Protein AF-A0A8C1ZJQ5-F1 (afdb_monomer)

Foldseek 3Di:
DVVVVVVVVVVVPPDDDDADPVNDPVVCVPPVDPPDPPDDDDPDDDQKDKDKPDPDDDPPDDIDMDIDGNPPPPPPDD

Secondary structure (DSSP, 8-state):
-HHHHHHHHHHHH-------TTS--HHHHHH-----SSPPPP-SPPSEEEEES-S---TT----EEEEE---------

Mean predicted aligned error: 14.43 Å

Structure (mmCIF, N/CA/C/O backbone):
data_AF-A0A8C1ZJQ5-F1
#
_entry.id   AF-A0A8C1ZJQ5-F1
#
loop_
_atom_site.group_PDB
_atom_site.id
_atom_site.type_symbol
_atom_site.label_atom_id
_atom_site.label_alt_id
_atom_site.label_comp_id
_atom_site.label_asym_id
_atom_site.label_entity_id
_atom_site.label_seq_id
_atom_site.pdbx_PDB_ins_code
_atom_site.Cartn_x
_atom_site.Cartn_y
_atom_site.Cartn_z
_atom_site.occupancy
_atom_site.B_iso_or_equiv
_atom_site.auth_seq_id
_atom_site.auth_comp_id
_atom_site.auth_asym_id
_atom_site.auth_atom_id
_atom_site.pdbx_PDB_model_num
ATOM 1 N N . MET A 1 1 ? -4.173 -20.732 -47.805 1.00 62.31 1 MET A N 1
ATOM 2 C C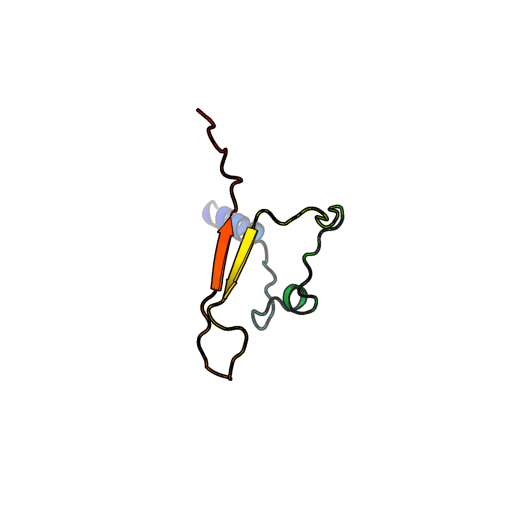A . MET A 1 1 ? -2.954 -19.985 -47.410 1.00 62.31 1 MET A CA 1
ATOM 3 C C . MET A 1 1 ? -3.227 -18.827 -46.450 1.00 62.31 1 MET A C 1
ATOM 5 O O . MET A 1 1 ? -2.440 -18.657 -45.538 1.00 62.31 1 MET A O 1
ATOM 9 N N . HIS A 1 2 ? -4.314 -18.055 -46.580 1.00 72.56 2 HIS A N 1
ATOM 10 C CA . HIS A 1 2 ? -4.577 -16.921 -45.671 1.00 72.56 2 HIS A CA 1
ATOM 11 C C . HIS A 1 2 ? -4.944 -17.316 -44.229 1.00 72.56 2 HIS A C 1
ATOM 13 O O . HIS A 1 2 ? -4.494 -16.668 -43.291 1.00 72.56 2 HIS A O 1
ATOM 19 N N . VAL A 1 3 ? -5.716 -18.392 -44.049 1.00 80.62 3 VAL A N 1
ATOM 20 C CA . VAL A 1 3 ? -6.154 -18.870 -42.721 1.00 80.62 3 VAL A CA 1
ATOM 21 C C . VAL A 1 3 ? -4.982 -19.419 -41.899 1.00 80.62 3 VAL A C 1
ATOM 23 O O . VAL A 1 3 ? -4.861 -19.107 -40.722 1.00 80.62 3 VAL A O 1
ATOM 26 N N . GLU A 1 4 ? -4.071 -20.153 -42.541 1.00 84.81 4 GLU A N 1
ATOM 27 C CA . GLU A 1 4 ? -2.851 -20.687 -41.914 1.00 84.81 4 GLU A CA 1
ATOM 28 C C . GLU A 1 4 ? -1.919 -19.573 -41.420 1.00 84.81 4 GLU A C 1
ATOM 30 O O . GLU A 1 4 ? -1.396 -19.627 -40.310 1.00 84.81 4 GLU A O 1
ATOM 35 N N . ILE A 1 5 ? -1.748 -18.522 -42.230 1.00 83.81 5 ILE A N 1
ATOM 36 C CA . ILE A 1 5 ? -0.932 -17.357 -41.867 1.00 83.81 5 ILE A CA 1
ATOM 37 C C . ILE A 1 5 ? -1.570 -16.604 -40.694 1.00 83.81 5 ILE A C 1
ATOM 39 O O . ILE A 1 5 ? -0.863 -16.195 -39.776 1.00 83.81 5 ILE A O 1
ATOM 43 N N . LEU A 1 6 ? -2.900 -16.456 -40.691 1.00 83.81 6 LEU A N 1
ATOM 44 C CA . LEU A 1 6 ? -3.635 -15.834 -39.590 1.00 83.81 6 LEU A CA 1
ATOM 45 C C . LEU A 1 6 ? -3.475 -16.631 -38.285 1.00 83.81 6 LEU A C 1
ATOM 47 O O . LEU A 1 6 ? -3.200 -16.043 -37.243 1.00 83.81 6 LEU 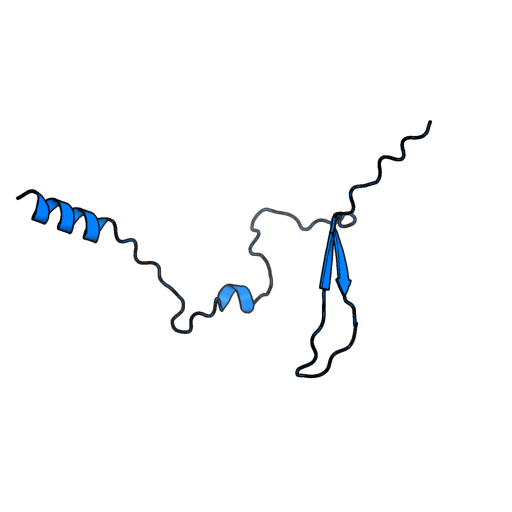A O 1
ATOM 51 N N . LEU A 1 7 ? -3.592 -17.962 -38.348 1.00 85.44 7 LEU A N 1
ATOM 52 C CA . LEU A 1 7 ? -3.409 -18.858 -37.202 1.00 85.44 7 LEU A CA 1
ATOM 53 C C . LEU A 1 7 ? -1.995 -18.769 -36.622 1.00 85.44 7 LEU A C 1
ATOM 55 O O . LEU A 1 7 ? -1.841 -18.642 -35.407 1.00 85.44 7 LEU A O 1
ATOM 59 N N . LEU A 1 8 ? -0.972 -18.771 -37.480 1.00 85.31 8 LEU A N 1
ATOM 60 C CA . LEU A 1 8 ? 0.418 -18.579 -37.060 1.00 85.31 8 LEU A CA 1
ATOM 61 C C . LEU A 1 8 ? 0.611 -17.223 -36.373 1.00 85.31 8 LEU A C 1
ATOM 63 O O . LEU A 1 8 ? 1.204 -17.165 -35.297 1.00 85.31 8 LEU A O 1
ATOM 67 N N . LEU A 1 9 ? 0.057 -16.146 -36.941 1.00 82.81 9 LEU A N 1
ATOM 68 C CA . LEU A 1 9 ? 0.144 -14.810 -36.353 1.00 82.81 9 LEU A CA 1
ATOM 69 C C . LEU A 1 9 ? -0.529 -14.758 -34.972 1.00 82.81 9 LEU A C 1
ATOM 71 O O . LEU A 1 9 ? 0.051 -14.228 -34.028 1.00 82.81 9 LEU A O 1
ATOM 75 N N . CYS A 1 10 ? -1.716 -15.359 -34.831 1.00 81.75 10 CYS A N 1
ATOM 76 C CA . CYS A 1 10 ? -2.426 -15.439 -33.557 1.00 81.75 10 CYS A CA 1
ATOM 77 C C . CYS A 1 10 ? -1.584 -16.138 -32.489 1.00 81.75 10 CYS A C 1
ATOM 79 O O . CYS A 1 10 ? -1.421 -15.577 -31.410 1.00 81.75 10 CYS A O 1
ATOM 81 N N . VAL A 1 11 ? -1.007 -17.306 -32.795 1.00 83.12 11 VAL A N 1
ATOM 82 C CA . VAL A 1 11 ? -0.159 -18.072 -31.863 1.00 83.12 11 VAL A CA 1
ATOM 83 C C . VAL A 1 11 ? 1.091 -17.283 -31.463 1.00 83.12 11 VAL A C 1
ATOM 85 O O . VAL A 1 11 ? 1.435 -17.247 -30.282 1.00 83.12 11 VAL A O 1
ATOM 88 N N . CYS A 1 12 ? 1.741 -16.603 -32.410 1.00 80.00 12 CYS A N 1
ATOM 89 C CA . CYS A 1 12 ? 2.915 -15.771 -32.136 1.00 80.00 12 CYS A CA 1
ATOM 90 C C . CYS A 1 12 ? 2.588 -14.521 -31.302 1.00 80.00 12 CYS A C 1
ATOM 92 O O . CYS A 1 12 ? 3.442 -14.034 -30.561 1.00 80.00 12 CYS A O 1
ATOM 94 N N . CYS A 1 13 ? 1.361 -14.003 -31.401 1.00 78.62 13 CYS A N 1
ATOM 95 C CA . CYS A 1 13 ? 0.894 -12.848 -30.637 1.00 78.62 13 CYS A CA 1
ATOM 96 C C . CYS A 1 13 ? 0.301 -13.212 -29.265 1.00 78.62 13 CYS A C 1
ATOM 98 O O . CYS A 1 13 ? 0.045 -12.302 -28.469 1.00 78.62 13 CYS A O 1
ATOM 100 N N . VAL A 1 14 ? 0.110 -14.501 -28.944 1.00 76.00 14 VAL A N 1
ATOM 101 C CA . VAL A 1 14 ? -0.301 -14.921 -27.596 1.00 76.00 14 VAL A CA 1
ATOM 102 C C . VAL A 1 14 ? 0.862 -14.697 -26.632 1.00 76.00 14 VAL A C 1
ATOM 104 O O . VAL A 1 14 ? 1.729 -15.548 -26.432 1.00 76.00 14 VAL A O 1
ATOM 107 N N . ARG A 1 15 ? 0.876 -13.533 -25.980 1.00 69.94 15 ARG A N 1
ATOM 108 C CA . ARG A 1 15 ? 1.708 -13.325 -24.796 1.00 69.94 15 ARG A CA 1
ATOM 109 C C . ARG A 1 15 ? 1.227 -14.276 -23.705 1.00 69.94 15 ARG A C 1
ATOM 111 O O . ARG A 1 15 ? 0.084 -14.183 -23.264 1.00 69.94 15 ARG A O 1
ATOM 118 N N . ARG A 1 16 ? 2.099 -15.179 -23.248 1.00 67.88 16 ARG A N 1
ATOM 119 C CA . ARG A 1 16 ? 1.832 -15.946 -22.028 1.00 67.88 16 ARG A CA 1
ATOM 120 C C . ARG A 1 16 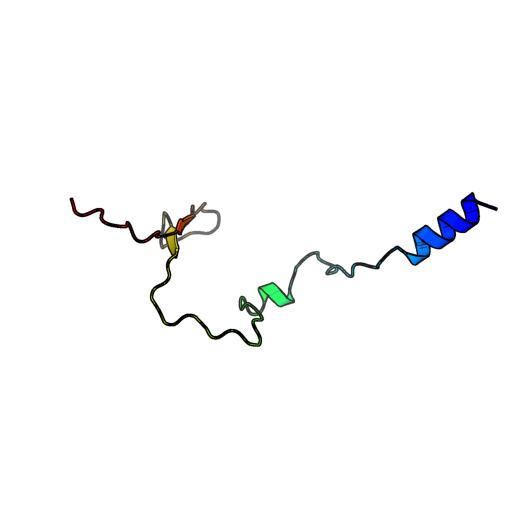? 1.794 -14.974 -20.855 1.00 67.88 16 ARG A C 1
ATOM 122 O O . ARG A 1 16 ? 2.817 -14.396 -20.502 1.00 67.88 16 ARG A O 1
ATOM 129 N N . VAL A 1 17 ? 0.624 -14.809 -20.253 1.00 64.56 17 VAL A N 1
ATOM 130 C CA . VAL A 1 17 ? 0.510 -14.197 -18.931 1.00 64.56 17 VAL A CA 1
ATOM 131 C C . VAL A 1 17 ? 0.778 -15.306 -17.923 1.00 64.56 17 VAL A C 1
ATOM 133 O O . VAL A 1 17 ? 0.028 -16.276 -17.852 1.00 64.56 17 VAL A O 1
ATOM 136 N N . THR A 1 18 ? 1.880 -15.211 -17.185 1.00 70.62 18 THR A N 1
ATOM 137 C CA . THR A 1 18 ? 2.144 -16.112 -16.061 1.00 70.62 18 THR A CA 1
ATOM 138 C C . THR A 1 18 ? 1.335 -15.621 -14.870 1.00 70.62 18 THR A C 1
ATOM 140 O O . THR A 1 18 ? 1.675 -14.609 -14.260 1.00 70.62 18 THR A O 1
ATOM 143 N N . THR A 1 19 ? 0.232 -16.299 -14.575 1.00 69.88 19 THR A N 1
ATOM 144 C CA . THR A 1 19 ? -0.531 -16.078 -13.345 1.00 69.88 19 THR A CA 1
ATOM 145 C C . THR A 1 19 ? 0.075 -16.893 -12.207 1.00 69.88 19 THR A C 1
ATOM 147 O O . THR A 1 19 ? 0.761 -17.890 -12.439 1.00 69.88 19 THR A O 1
ATOM 150 N N . TYR A 1 20 ? -0.209 -16.504 -10.967 1.00 75.81 20 TYR A N 1
ATOM 151 C CA . TYR A 1 20 ? 0.062 -17.355 -9.810 1.00 75.81 20 TYR A CA 1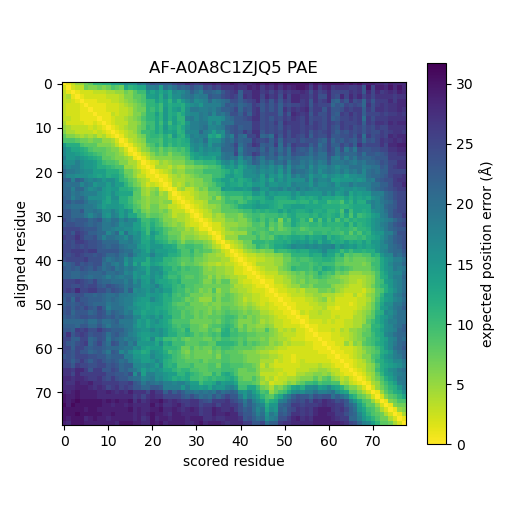
ATOM 152 C C . TYR A 1 20 ? -0.814 -18.609 -9.885 1.00 75.81 20 TYR A C 1
ATOM 154 O O . TYR A 1 20 ? -1.985 -18.520 -10.263 1.00 75.81 20 TYR A O 1
ATOM 162 N N . SER A 1 21 ? -0.255 -19.778 -9.565 1.00 75.69 21 SER A N 1
ATOM 163 C CA . SER A 1 21 ? -0.942 -21.073 -9.698 1.00 75.69 21 SER A CA 1
ATOM 164 C C . SER A 1 21 ? -2.189 -21.197 -8.820 1.00 75.69 21 SER A C 1
ATOM 166 O O . SER A 1 21 ? -3.096 -21.951 -9.152 1.00 75.69 21 SER A O 1
ATOM 168 N N . ASP A 1 22 ? -2.244 -20.450 -7.720 1.00 79.62 22 ASP A N 1
ATOM 169 C CA . ASP A 1 22 ? -3.376 -20.362 -6.796 1.00 79.62 22 ASP A CA 1
ATOM 170 C C . ASP A 1 22 ? -4.176 -19.050 -6.952 1.00 79.62 22 ASP A C 1
ATOM 172 O O . ASP A 1 22 ? -5.082 -18.772 -6.167 1.00 79.62 22 ASP A O 1
ATOM 176 N N . GLY A 1 23 ? -3.840 -18.227 -7.956 1.00 75.31 23 GLY A N 1
ATOM 177 C CA . GLY A 1 23 ? -4.447 -16.919 -8.204 1.00 75.31 23 GLY A CA 1
ATOM 178 C C . GLY A 1 23 ? -4.078 -15.833 -7.186 1.00 75.31 23 GLY A C 1
ATOM 179 O O . GLY A 1 23 ? -4.587 -14.716 -7.290 1.00 75.31 23 GLY A O 1
ATOM 180 N N . ARG A 1 24 ? -3.204 -16.119 -6.212 1.00 75.06 24 ARG A N 1
ATOM 181 C CA . ARG A 1 24 ? -2.836 -15.172 -5.154 1.00 75.06 24 ARG A CA 1
ATOM 182 C C . ARG A 1 24 ? -1.614 -14.376 -5.572 1.00 75.06 24 ARG A C 1
ATOM 184 O O . ARG A 1 24 ? -0.588 -14.937 -5.925 1.00 75.06 24 ARG A O 1
ATOM 191 N N . VAL A 1 25 ? -1.692 -13.051 -5.478 1.00 73.94 25 VAL A N 1
ATOM 192 C CA . VAL A 1 25 ? -0.562 -12.155 -5.775 1.00 73.94 25 VAL A CA 1
ATOM 193 C C . VAL A 1 25 ? 0.390 -12.117 -4.579 1.00 73.94 25 VAL A C 1
ATOM 195 O O . VAL A 1 25 ? 0.526 -11.107 -3.889 1.00 73.94 25 VAL A O 1
ATOM 198 N N . GLU A 1 26 ? 1.008 -13.261 -4.291 1.00 74.00 26 GLU A N 1
ATOM 199 C CA . GLU A 1 26 ? 1.711 -13.511 -3.034 1.00 74.00 26 GLU A CA 1
ATOM 200 C C . GLU A 1 26 ? 2.823 -12.486 -2.768 1.00 74.00 26 GLU A C 1
ATOM 202 O O . GLU A 1 26 ? 2.926 -11.959 -1.664 1.00 74.00 26 GLU A O 1
ATOM 207 N N . VAL A 1 27 ? 3.565 -12.091 -3.805 1.00 73.12 27 VAL A N 1
ATOM 208 C CA . VAL A 1 27 ? 4.632 -11.079 -3.696 1.00 73.12 27 VAL A CA 1
ATOM 209 C C . VAL A 1 27 ? 4.121 -9.706 -3.243 1.00 73.12 27 VAL A C 1
ATOM 211 O O . VAL A 1 27 ? 4.819 -9.005 -2.518 1.00 73.12 27 VAL A O 1
ATOM 214 N N . SER A 1 28 ? 2.904 -9.317 -3.635 1.00 70.69 28 SER A N 1
ATOM 215 C CA . SER A 1 28 ? 2.290 -8.054 -3.205 1.00 70.69 28 SER A CA 1
ATOM 216 C C . SER A 1 28 ? 1.701 -8.166 -1.800 1.00 70.69 28 SER A C 1
ATOM 218 O O . SER A 1 28 ? 1.696 -7.189 -1.053 1.00 70.69 28 SER A O 1
ATOM 220 N N . CYS A 1 29 ? 1.220 -9.353 -1.424 1.00 73.00 29 CYS A N 1
ATOM 221 C CA . CYS A 1 29 ? 0.634 -9.607 -0.111 1.00 73.00 29 CYS A CA 1
ATOM 222 C C . CYS A 1 29 ? 1.680 -9.781 1.000 1.00 73.00 29 CYS A C 1
ATOM 224 O O . CYS A 1 29 ? 1.384 -9.444 2.141 1.00 73.00 29 CYS A O 1
ATOM 226 N N . GLN A 1 30 ? 2.882 -10.283 0.694 1.00 77.00 30 GLN A N 1
ATOM 227 C CA . GLN A 1 30 ? 3.907 -10.578 1.703 1.00 77.00 30 GLN A CA 1
ATOM 228 C C . GLN A 1 30 ? 4.461 -9.326 2.396 1.00 77.00 30 GLN A C 1
ATOM 230 O O . GLN A 1 30 ? 4.593 -9.316 3.617 1.00 77.00 30 GLN A O 1
ATOM 235 N N . SER A 1 31 ? 4.793 -8.271 1.645 1.00 78.62 31 SER A N 1
ATOM 236 C CA . SER A 1 31 ? 5.388 -7.05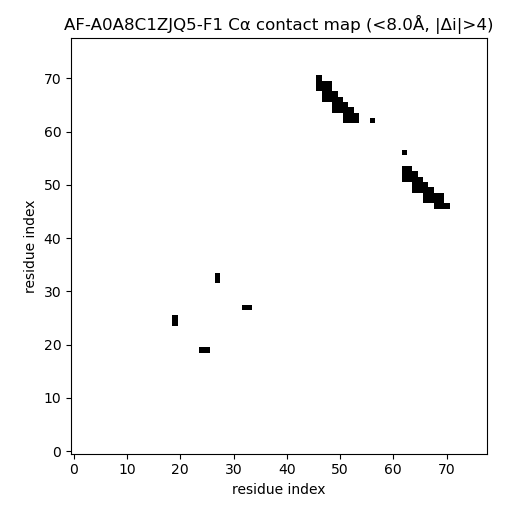6 2.224 1.00 78.62 31 SER A CA 1
ATOM 237 C C . SER A 1 31 ? 4.356 -5.993 2.600 1.00 78.62 31 SER A C 1
ATOM 239 O O . SER A 1 31 ? 4.687 -5.073 3.348 1.00 78.62 31 SER A O 1
ATOM 241 N N . MET A 1 32 ? 3.149 -6.056 2.014 1.00 73.12 32 MET A N 1
ATOM 242 C CA . MET A 1 32 ? 2.151 -4.971 2.002 1.00 73.12 32 MET A CA 1
ATOM 243 C C . MET A 1 32 ? 2.739 -3.591 1.645 1.00 73.12 32 MET A C 1
ATOM 245 O O . MET A 1 32 ? 2.139 -2.554 1.925 1.00 73.12 32 MET A O 1
ATOM 249 N N . THR A 1 33 ? 3.925 -3.573 1.034 1.00 74.38 33 THR A N 1
ATOM 250 C CA . THR A 1 33 ? 4.710 -2.369 0.794 1.00 74.38 33 THR A CA 1
ATOM 251 C C . THR A 1 33 ? 4.732 -2.116 -0.707 1.00 74.38 33 THR A C 1
ATOM 253 O O . THR A 1 33 ? 5.148 -2.998 -1.466 1.00 74.38 33 THR A O 1
ATOM 256 N N . PRO A 1 34 ? 4.290 -0.935 -1.170 1.00 70.56 34 PRO A N 1
ATOM 257 C CA . PRO A 1 34 ? 4.382 -0.589 -2.579 1.00 70.56 34 PRO A CA 1
ATOM 258 C C . PRO A 1 34 ? 5.858 -0.518 -2.995 1.00 70.56 34 PRO A C 1
ATOM 260 O O . PRO A 1 34 ? 6.664 0.138 -2.340 1.00 70.56 34 PRO A O 1
ATOM 263 N N . ASN A 1 35 ? 6.221 -1.198 -4.086 1.00 72.88 35 ASN A N 1
ATOM 264 C CA . ASN A 1 35 ? 7.595 -1.243 -4.597 1.00 72.88 35 ASN A CA 1
ATOM 265 C C . ASN A 1 35 ? 7.950 0.045 -5.361 1.00 72.88 35 ASN A C 1
ATOM 267 O O . ASN A 1 35 ? 8.118 0.042 -6.580 1.00 72.88 35 ASN A O 1
ATOM 271 N N . HIS A 1 36 ? 7.982 1.169 -4.653 1.00 74.31 36 HIS A N 1
ATOM 272 C CA . HIS A 1 36 ? 8.396 2.449 -5.209 1.00 74.31 36 HIS A CA 1
ATOM 273 C C . HIS A 1 36 ? 9.918 2.563 -5.082 1.00 74.31 36 HIS A C 1
ATOM 275 O O . HIS A 1 36 ? 10.435 2.684 -3.977 1.00 74.31 36 HIS A O 1
ATOM 281 N N . THR A 1 37 ? 10.636 2.505 -6.205 1.00 73.81 37 THR A N 1
ATOM 282 C CA . THR A 1 37 ? 12.108 2.547 -6.231 1.00 73.81 37 THR A CA 1
ATOM 283 C C . THR A 1 37 ? 12.650 3.941 -5.924 1.00 73.81 37 THR A C 1
ATOM 285 O O . THR A 1 37 ? 13.492 4.099 -5.046 1.00 73.81 37 THR A O 1
ATOM 288 N N . ASP A 1 38 ? 12.128 4.960 -6.609 1.00 80.25 38 ASP A N 1
ATOM 289 C CA . ASP A 1 38 ? 12.733 6.301 -6.643 1.00 80.25 38 ASP A CA 1
ATOM 290 C C . ASP A 1 38 ? 11.879 7.380 -5.960 1.00 80.25 38 ASP A C 1
ATOM 292 O O . ASP A 1 38 ? 12.253 8.555 -5.908 1.00 80.25 38 ASP A O 1
ATOM 296 N N . PHE A 1 39 ? 10.720 7.002 -5.417 1.00 77.12 39 PHE A N 1
ATOM 297 C CA . PHE A 1 39 ? 9.809 7.940 -4.766 1.00 77.12 39 PHE A CA 1
ATOM 298 C C . PHE A 1 39 ? 10.027 7.947 -3.259 1.00 77.12 39 PHE A C 1
ATOM 300 O O . PHE A 1 39 ? 9.919 6.924 -2.585 1.00 77.12 39 PHE A O 1
ATOM 307 N N . LYS A 1 40 ? 10.291 9.135 -2.712 1.00 79.44 40 LYS A N 1
ATOM 308 C CA . LYS A 1 40 ? 10.372 9.330 -1.264 1.00 79.44 40 LYS A CA 1
ATOM 309 C C . LYS A 1 40 ? 8.972 9.308 -0.659 1.00 79.44 40 LYS A C 1
ATOM 311 O O . LYS A 1 40 ? 8.038 9.879 -1.221 1.00 79.44 40 LYS A O 1
ATOM 316 N N . SER A 1 41 ? 8.843 8.683 0.508 1.00 79.88 41 SER A N 1
ATOM 317 C CA . SER A 1 41 ? 7.622 8.736 1.311 1.00 79.88 41 SER A CA 1
ATOM 318 C C . SER A 1 41 ? 7.235 10.186 1.598 1.00 79.88 41 SER A C 1
ATOM 320 O O . SER A 1 41 ? 8.088 11.000 1.963 1.00 79.88 41 SER A O 1
ATOM 322 N N . GLN A 1 42 ? 5.949 10.502 1.467 1.00 82.19 42 GLN A N 1
ATOM 323 C CA . GLN A 1 42 ? 5.431 11.809 1.843 1.00 82.19 42 GLN A CA 1
ATOM 324 C C . GLN A 1 42 ? 5.640 12.042 3.349 1.00 82.19 42 GLN A C 1
ATOM 326 O O . GLN A 1 42 ? 5.249 11.213 4.166 1.00 82.19 42 GLN A O 1
ATOM 331 N N . ILE A 1 43 ? 6.248 13.178 3.703 1.00 84.38 43 ILE A N 1
ATOM 332 C CA . ILE A 1 43 ? 6.470 13.608 5.098 1.00 84.38 43 ILE A CA 1
ATOM 333 C C . ILE A 1 43 ? 5.514 14.723 5.544 1.00 84.38 43 ILE A C 1
ATOM 335 O O . ILE A 1 43 ? 5.420 15.022 6.731 1.00 84.38 43 ILE A O 1
ATOM 339 N N . SER A 1 44 ? 4.818 15.359 4.601 1.00 87.69 44 SER A N 1
ATOM 340 C CA . SER A 1 44 ? 3.766 16.336 4.878 1.00 87.69 44 SER A CA 1
ATOM 341 C C . SER A 1 44 ? 2.456 15.642 5.256 1.00 87.69 44 SER A C 1
ATOM 343 O O . SER A 1 44 ? 2.258 14.459 4.972 1.00 87.69 44 SER A O 1
ATOM 345 N N . SER A 1 45 ? 1.527 16.388 5.855 1.00 85.44 45 SER A N 1
ATOM 346 C CA . SER A 1 45 ? 0.182 15.890 6.151 1.00 85.44 45 SER A CA 1
ATOM 347 C C . SER A 1 45 ? -0.492 15.304 4.904 1.00 85.44 45 SER A C 1
ATOM 349 O O . SER A 1 45 ? -0.470 15.897 3.824 1.00 85.44 45 SER A O 1
ATOM 351 N N . SER A 1 46 ? -1.082 14.114 5.053 1.00 82.31 46 SER A N 1
ATOM 352 C CA . SER A 1 46 ? -1.814 13.442 3.975 1.00 82.31 46 SER A CA 1
ATOM 353 C C . SER A 1 46 ? -3.023 14.284 3.548 1.00 82.31 46 SER A C 1
ATOM 355 O O . SER A 1 46 ? -3.821 14.654 4.411 1.00 82.31 46 SER A O 1
ATOM 357 N N . PRO A 1 47 ? -3.224 14.534 2.239 1.00 83.94 47 PRO A N 1
ATOM 358 C CA . PRO A 1 47 ? -4.450 15.148 1.735 1.00 83.94 47 PRO A CA 1
ATOM 359 C C . PRO A 1 47 ? -5.623 14.157 1.724 1.00 83.94 47 PRO A C 1
ATOM 361 O O . PRO A 1 47 ? -6.717 14.507 1.307 1.00 83.94 47 PRO A O 1
ATOM 364 N N . TYR A 1 48 ? -5.421 12.914 2.159 1.00 83.81 48 TYR A N 1
ATOM 365 C CA . TYR A 1 48 ? -6.459 11.893 2.259 1.00 83.81 48 TYR A CA 1
ATOM 366 C C . TYR A 1 48 ? -6.713 11.539 3.719 1.00 83.81 48 TYR A C 1
ATOM 368 O O . TYR A 1 48 ? -5.766 11.341 4.488 1.00 83.81 48 TYR A O 1
ATOM 376 N N . LYS A 1 49 ? -7.989 11.395 4.080 1.00 84.81 49 LYS A N 1
ATOM 377 C CA . LYS A 1 49 ? -8.418 10.872 5.378 1.00 84.81 49 LYS A CA 1
ATOM 378 C C . LYS A 1 49 ? -9.187 9.577 5.166 1.00 84.81 49 LYS A C 1
ATOM 380 O O . LYS A 1 49 ? -10.133 9.534 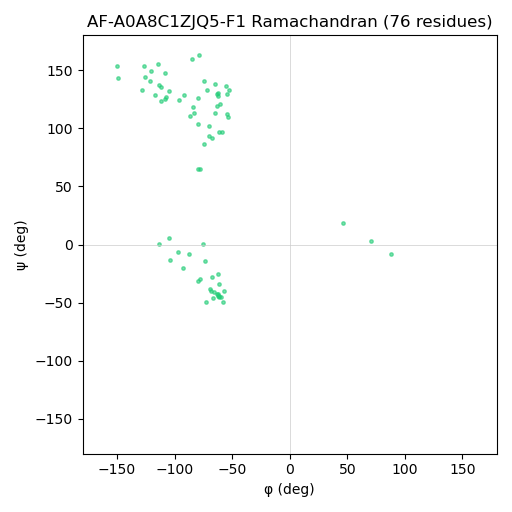4.381 1.00 84.81 49 LYS A O 1
ATOM 385 N N . VAL A 1 50 ? -8.778 8.539 5.887 1.00 85.31 50 VAL A N 1
ATOM 386 C CA . VAL A 1 50 ? -9.501 7.269 5.958 1.00 85.31 50 VAL A CA 1
ATOM 387 C C . VAL A 1 50 ? -10.198 7.205 7.307 1.00 85.31 50 VAL A C 1
ATOM 389 O O . VAL A 1 50 ? -9.588 7.482 8.341 1.00 85.31 50 VAL A O 1
ATOM 392 N N . SER A 1 51 ? -11.477 6.859 7.299 1.00 90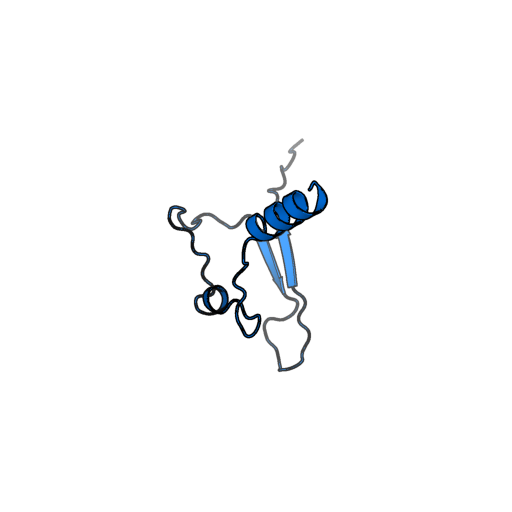.56 51 SER A N 1
ATOM 393 C CA . SER A 1 51 ? -12.261 6.617 8.506 1.00 90.56 51 SER A CA 1
ATOM 394 C C . SER A 1 51 ? -12.909 5.248 8.436 1.00 90.56 51 SER A C 1
ATOM 396 O O . SER A 1 51 ? -13.334 4.805 7.372 1.00 90.56 51 SER A O 1
ATOM 398 N N . VAL A 1 52 ? -13.002 4.593 9.585 1.00 92.50 52 VAL A N 1
ATOM 399 C CA . VAL A 1 52 ? -13.670 3.302 9.745 1.00 92.50 52 VAL A CA 1
ATOM 400 C C . VAL A 1 52 ? -14.789 3.447 10.760 1.00 92.50 52 VAL A C 1
ATOM 402 O O . VAL A 1 52 ? -14.693 4.253 11.685 1.00 92.50 52 VAL A O 1
ATOM 405 N N . ASN A 1 53 ? -15.851 2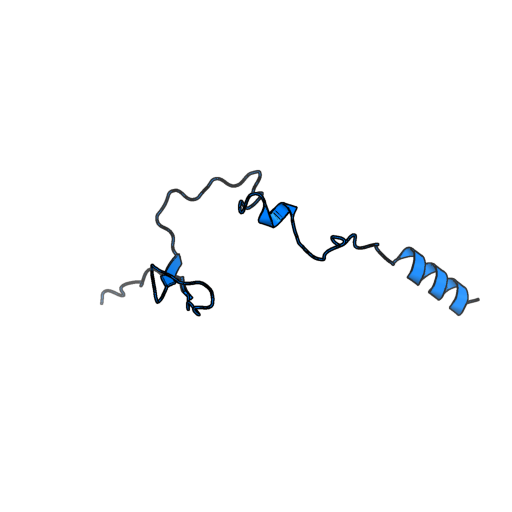.664 10.596 1.00 92.12 53 ASN A N 1
ATOM 406 C CA . ASN A 1 53 ? -16.966 2.665 11.541 1.00 92.12 53 ASN A CA 1
ATOM 407 C C . ASN A 1 53 ? -16.639 1.967 12.876 1.00 92.12 53 ASN A C 1
ATOM 409 O O . ASN A 1 53 ? -17.394 2.119 13.831 1.00 92.12 53 ASN A O 1
ATOM 413 N N . SER A 1 54 ? -15.539 1.209 12.950 1.00 91.06 54 SER A N 1
ATOM 414 C CA . SER A 1 54 ? -15.085 0.533 14.167 1.00 91.06 54 SER A CA 1
ATOM 415 C C . SER A 1 54 ? -13.564 0.403 14.207 1.00 91.06 54 SER A C 1
ATOM 417 O O . SER A 1 54 ? -12.931 0.141 13.185 1.00 91.06 54 SER A O 1
ATOM 419 N N . THR A 1 55 ? -12.981 0.546 15.398 1.00 89.94 55 THR A N 1
ATOM 420 C CA . THR A 1 55 ? -11.545 0.341 15.668 1.00 89.94 55 THR A CA 1
ATOM 421 C C . THR A 1 55 ? -11.233 -1.046 16.232 1.00 89.94 55 THR A C 1
ATOM 423 O O . THR A 1 55 ? -10.067 -1.411 16.366 1.00 89.94 55 THR A O 1
ATOM 426 N N . THR A 1 56 ? -12.262 -1.834 16.541 1.00 93.06 56 THR A N 1
ATOM 427 C CA . THR A 1 56 ? -12.162 -3.227 16.985 1.00 93.06 56 THR A CA 1
ATOM 428 C C . THR A 1 56 ? -13.042 -4.116 16.112 1.00 93.06 56 THR A C 1
ATOM 430 O O . THR A 1 56 ? -14.022 -3.654 15.519 1.00 93.06 56 THR A O 1
ATOM 433 N N . PHE A 1 57 ? -12.686 -5.395 15.993 1.00 90.31 57 PHE A N 1
ATOM 434 C CA . PHE A 1 57 ? -13.433 -6.335 15.164 1.00 90.31 57 PHE A CA 1
ATOM 435 C C . PHE A 1 57 ? -13.362 -7.763 15.692 1.00 90.31 57 PHE A C 1
ATOM 437 O O . PHE A 1 57 ? -12.397 -8.155 16.347 1.00 90.31 57 PHE A O 1
ATOM 444 N N . THR A 1 58 ? -14.392 -8.543 15.373 1.00 95.75 58 THR A N 1
ATOM 445 C CA . THR A 1 58 ? -14.436 -9.995 15.591 1.00 95.75 58 THR A CA 1
ATOM 446 C C . THR A 1 58 ? -14.495 -10.739 14.251 1.00 95.75 58 THR A C 1
ATOM 448 O O . THR A 1 58 ? -14.926 -10.158 13.248 1.00 95.75 58 THR A O 1
ATOM 451 N N . PRO A 1 59 ? -14.048 -12.008 14.178 1.00 94.69 59 PRO A N 1
ATOM 452 C CA . PRO A 1 59 ? -14.135 -12.788 12.945 1.00 94.69 59 PRO A CA 1
ATOM 453 C C . PRO A 1 59 ? -15.569 -12.837 12.396 1.00 94.69 59 PRO A C 1
ATOM 455 O O . PRO A 1 59 ? -16.504 -13.161 13.120 1.00 94.69 59 PRO A O 1
ATOM 458 N N . GLY A 1 60 ? -15.736 -12.516 11.111 1.00 93.69 60 GLY A N 1
ATOM 459 C CA . GLY A 1 60 ? -17.041 -12.479 10.437 1.00 93.69 60 GLY A CA 1
ATOM 460 C C . GLY A 1 60 ? -17.789 -11.143 10.534 1.00 93.69 60 GLY A C 1
ATOM 461 O O . GLY A 1 60 ? -18.786 -10.961 9.840 1.00 93.69 60 GLY A O 1
ATOM 462 N N . GLN A 1 61 ? -17.308 -10.187 11.333 1.00 93.62 61 GLN A N 1
ATOM 463 C CA . GLN A 1 61 ? -17.895 -8.852 11.406 1.00 93.62 61 GLN A CA 1
ATOM 464 C C . GLN A 1 61 ? -17.608 -8.045 10.133 1.00 93.62 61 GLN A C 1
ATOM 466 O O . GLN A 1 61 ? -16.467 -7.950 9.680 1.00 93.62 61 GLN A O 1
ATOM 471 N N . THR A 1 62 ? -18.639 -7.401 9.583 1.00 93.69 62 THR A N 1
ATOM 472 C CA . THR A 1 62 ? -18.477 -6.428 8.496 1.00 93.69 62 THR A CA 1
ATOM 473 C C . THR A 1 62 ? -18.029 -5.077 9.054 1.00 93.69 62 THR A C 1
ATOM 475 O O . THR A 1 62 ? -18.684 -4.506 9.926 1.00 93.69 62 THR A O 1
ATOM 478 N N . ILE A 1 63 ? -16.922 -4.556 8.524 1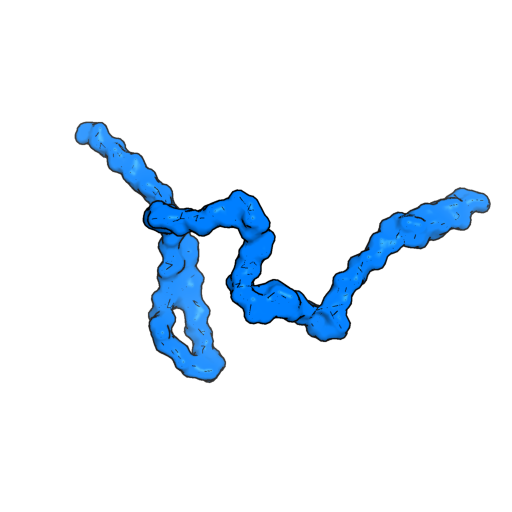.00 92.81 63 ILE A N 1
ATOM 479 C CA . ILE A 1 63 ? -16.400 -3.215 8.810 1.00 92.81 63 ILE A CA 1
ATOM 480 C C . ILE A 1 63 ? -16.540 -2.387 7.537 1.00 92.81 63 ILE A C 1
ATOM 482 O O . ILE A 1 63 ? -16.189 -2.856 6.453 1.00 92.81 63 ILE A O 1
ATOM 486 N N . THR A 1 64 ? -17.016 -1.155 7.670 1.00 92.44 64 THR A N 1
ATOM 487 C CA . THR A 1 64 ? -17.136 -0.219 6.551 1.00 92.44 64 THR A CA 1
ATOM 488 C C . THR A 1 64 ? -16.084 0.869 6.701 1.00 92.44 64 THR A C 1
ATOM 490 O O . THR A 1 64 ? -16.000 1.528 7.741 1.00 92.44 64 THR A O 1
ATOM 493 N N . GLY A 1 65 ? -15.276 1.046 5.658 1.00 88.56 65 GLY A N 1
ATOM 494 C CA . GLY A 1 65 ? -14.299 2.122 5.545 1.00 88.56 65 GLY A CA 1
ATOM 495 C C . GLY A 1 65 ? -14.733 3.154 4.511 1.00 88.56 65 GLY A C 1
ATOM 496 O O . GLY A 1 65 ? -15.354 2.815 3.506 1.00 88.56 65 GLY A O 1
ATOM 497 N N . GLU A 1 66 ? -14.376 4.409 4.749 1.00 90.50 66 GLU A N 1
ATOM 498 C CA . GLU A 1 66 ? -14.555 5.507 3.807 1.00 90.50 66 GLU A CA 1
ATOM 499 C C . GLU A 1 66 ? -13.229 6.250 3.625 1.00 90.50 66 GLU A C 1
ATOM 501 O O . GLU A 1 66 ? -12.547 6.573 4.600 1.00 90.50 66 GLU A O 1
ATOM 506 N N . GLY A 1 67 ? -12.864 6.521 2.371 1.00 84.69 67 GLY A N 1
ATOM 507 C CA . GLY A 1 67 ? -11.742 7.383 2.016 1.00 84.69 67 GLY A CA 1
ATOM 508 C C . GLY A 1 67 ? -12.256 8.702 1.453 1.00 84.69 67 GLY A C 1
ATOM 509 O O . GLY A 1 67 ? -13.043 8.702 0.509 1.00 84.69 67 GLY A O 1
ATOM 510 N N . ARG A 1 68 ? -11.804 9.828 2.011 1.00 83.25 68 ARG A N 1
ATOM 511 C CA . ARG A 1 68 ? -12.122 11.170 1.506 1.00 83.25 68 ARG A CA 1
ATOM 512 C C . ARG A 1 68 ? -10.844 11.916 1.146 1.00 83.25 68 ARG A C 1
ATOM 514 O O . ARG A 1 68 ? -9.850 11.842 1.871 1.00 83.25 68 ARG A O 1
ATOM 521 N N . VAL A 1 69 ? -10.888 12.657 0.040 1.00 76.50 69 VAL A N 1
ATOM 522 C CA . VAL A 1 69 ? -9.853 13.634 -0.308 1.00 76.50 69 VAL A CA 1
ATOM 523 C C . VAL A 1 69 ? -10.181 14.924 0.427 1.00 76.50 69 VAL A C 1
ATOM 525 O O . VAL A 1 69 ? -11.235 15.520 0.218 1.00 76.50 69 VAL A O 1
ATOM 528 N N . HIS A 1 70 ? -9.285 15.351 1.301 1.00 62.16 70 HIS A N 1
ATOM 529 C CA . HIS A 1 70 ? -9.292 16.689 1.855 1.00 62.16 70 HIS A CA 1
ATOM 530 C C . HIS A 1 70 ? -8.784 17.633 0.760 1.00 62.16 70 HIS A C 1
ATOM 532 O O . HIS A 1 70 ? -7.594 17.928 0.662 1.00 62.16 70 HIS A O 1
ATOM 538 N N . CYS A 1 71 ? -9.688 18.106 -0.098 1.00 57.50 71 CYS A N 1
ATOM 539 C CA . CYS A 1 71 ? -9.430 19.374 -0.768 1.00 57.50 71 CYS A CA 1
ATOM 540 C C . CYS A 1 71 ? -9.312 20.405 0.356 1.00 57.50 71 CYS A C 1
ATOM 542 O O . CYS A 1 71 ? -10.227 20.522 1.171 1.00 57.50 71 CYS A O 1
ATOM 544 N N . SER A 1 72 ? -8.175 21.093 0.472 1.00 56.41 72 SER A N 1
ATOM 545 C CA . SER A 1 72 ? -8.124 22.303 1.286 1.00 56.41 72 SER A CA 1
ATOM 546 C C . SER A 1 72 ? -9.225 23.211 0.758 1.00 56.41 72 SER A C 1
ATOM 548 O O . SER A 1 72 ? -9.185 23.621 -0.403 1.00 56.41 72 SER A O 1
ATOM 550 N N . GLU A 1 73 ? -10.245 23.422 1.576 1.00 50.53 73 GLU A N 1
ATOM 551 C CA . GLU A 1 73 ? -11.292 24.392 1.329 1.00 50.53 73 GLU A CA 1
ATOM 552 C C . GLU A 1 73 ? -10.571 25.719 1.089 1.00 50.53 73 GLU A C 1
ATOM 554 O O . GLU A 1 73 ? -9.901 26.246 1.980 1.00 50.53 73 GLU A O 1
ATOM 559 N N . TRP A 1 74 ? -10.590 26.203 -0.154 1.00 43.34 74 TRP A N 1
ATOM 560 C CA . TRP A 1 74 ? -10.289 27.600 -0.403 1.00 43.34 74 TRP A CA 1
ATOM 561 C C . TRP A 1 74 ? -11.375 28.351 0.351 1.00 43.34 74 TRP A C 1
ATOM 563 O O . TRP A 1 74 ? -12.502 28.453 -0.125 1.00 43.34 74 TRP A O 1
ATOM 573 N N . VAL A 1 75 ? -11.059 28.786 1.571 1.00 43.59 75 VAL A N 1
ATOM 574 C CA . VAL A 1 75 ? -11.847 29.781 2.283 1.00 43.59 75 VAL A CA 1
ATOM 575 C C . VAL A 1 75 ? -11.834 30.998 1.369 1.00 43.59 75 VAL A C 1
ATOM 577 O O . VAL A 1 75 ? -10.852 31.737 1.318 1.00 43.59 75 VAL A O 1
ATOM 580 N N . LEU A 1 76 ? -12.886 31.148 0.567 1.00 42.12 76 LEU A N 1
ATOM 581 C CA . LEU A 1 76 ? -13.196 32.405 -0.085 1.00 42.12 76 LEU A CA 1
ATOM 582 C C . LEU A 1 76 ? -13.586 33.349 1.050 1.00 42.12 76 LEU A C 1
ATOM 584 O O . LEU A 1 76 ? -14.719 33.351 1.518 1.00 42.12 76 LEU A O 1
ATOM 588 N N . SER A 1 77 ? -12.590 34.061 1.567 1.00 38.81 77 SER A N 1
ATOM 589 C CA . SER A 1 77 ? -12.808 35.257 2.362 1.00 38.81 77 SER A CA 1
ATOM 590 C C . SER A 1 77 ? -13.317 36.341 1.414 1.00 38.81 77 SER A C 1
ATOM 592 O O . SER A 1 77 ? -12.524 36.898 0.650 1.00 38.81 77 SER A O 1
ATOM 594 N N . GLU A 1 78 ? -14.626 36.584 1.435 1.00 42.47 78 GLU A N 1
ATOM 595 C CA . GLU A 1 78 ? -15.196 37.893 1.094 1.00 42.47 78 GLU A CA 1
ATOM 596 C C . GLU A 1 78 ? -15.192 38.794 2.333 1.00 42.47 78 GLU A C 1
ATOM 598 O O . GLU A 1 78 ? -15.474 38.279 3.443 1.00 42.47 78 GLU A O 1
#

pLDDT: mean 77.41, std 13.14, range [38.81, 95.75]

Solvent-accessible surface area (backbone atoms only — not comparable to full-atom values): 5552 Å² total; per-residue (Å²): 112,69,67,62,53,50,52,52,50,50,61,74,65,59,73,82,78,86,70,51,95,83,71,55,66,54,81,61,64,73,68,73,60,82,90,60,88,87,64,78,80,83,85,65,86,72,53,59,49,77,49,60,82,59,96,73,86,58,95,90,62,89,79,58,72,50,81,45,74,55,71,79,75,77,77,79,80,125

Sequence (78 aa):
MHVEILLLLCVCCVRRVTTYSDGRVEVSCQSMTPNHTDFKSQISSSPYKVSVNSTTFTPGQTITGEGRVHCSEWVLSE

Radius of gyration: 24.02 Å; Cα contacts (8 Å, |Δi|>4): 32; chains: 1; bounding box: 31×59×64 Å

InterPro domains:
  IPR002861 Reeler domain [PF02014] (28-64)

Organism: Cyprinus carpio (NCBI:txid7962)